Protein AF-A0A6N8ZVR6-F1 (afdb_monomer_lite)

Sequence (90 aa):
MSYILLHPGLGRIYALDMGVEHRNPTGGCIGDVHKHTWTERYRDAMAYVPLDITATWDQPVEVWRQFCAEANIRHDGTLATPHWQEELRL

pLDDT: mean 91.78, std 6.86, range [56.94, 97.38]

Foldseek 3Di:
DKDFDQDPVQGTQKMWAADDWAQAPVGDIEDRTWIFHADPVRGRNDIHHDPQQPDHPQCVQVSVVSVCVVVVHDDPDDDDDDDDDPPPPD

Radius of gyration: 14.08 Å; chains: 1; bounding box: 29×31×37 Å

Structure (mmCIF, N/CA/C/O backbone):
data_AF-A0A6N8ZVR6-F1
#
_entry.id   AF-A0A6N8ZVR6-F1
#
loop_
_atom_site.group_PDB
_atom_site.id
_atom_site.type_symbol
_atom_site.label_atom_id
_atom_site.label_alt_id
_atom_site.label_comp_id
_atom_site.label_asym_id
_atom_site.label_entity_id
_atom_site.label_seq_id
_atom_site.pdbx_PDB_ins_code
_atom_site.Cartn_x
_atom_site.Cartn_y
_atom_site.Cartn_z
_atom_site.occupancy
_atom_site.B_iso_or_equiv
_atom_site.auth_seq_id
_atom_site.auth_comp_id
_atom_site.auth_asym_id
_atom_site.auth_atom_id
_atom_site.pdbx_PDB_model_num
ATOM 1 N N . MET A 1 1 ? 7.165 -6.783 4.487 1.00 89.19 1 MET A N 1
ATOM 2 C CA . MET A 1 1 ? 5.849 -6.374 5.031 1.00 89.19 1 MET A CA 1
ATOM 3 C C . MET A 1 1 ? 5.036 -5.773 3.901 1.00 89.19 1 MET A C 1
ATOM 5 O O . MET A 1 1 ? 5.629 -5.084 3.083 1.00 89.19 1 MET A O 1
ATOM 9 N N . SER A 1 2 ? 3.724 -6.019 3.868 1.00 93.88 2 SER A N 1
ATOM 10 C CA . SER A 1 2 ? 2.869 -5.617 2.746 1.00 93.88 2 SER A CA 1
ATOM 11 C C . SER A 1 2 ? 1.507 -5.111 3.220 1.00 93.88 2 SER A C 1
ATOM 13 O O . SER A 1 2 ? 0.893 -5.737 4.086 1.00 93.88 2 SER A O 1
ATOM 15 N N . TYR A 1 3 ? 1.009 -4.033 2.613 1.00 95.56 3 TYR A N 1
ATOM 16 C CA . TYR A 1 3 ? -0.376 -3.564 2.734 1.00 95.56 3 TYR A CA 1
ATOM 17 C C . TYR A 1 3 ? -1.037 -3.585 1.363 1.00 95.56 3 TYR A C 1
ATOM 19 O O . TYR A 1 3 ? -0.505 -3.017 0.412 1.00 95.56 3 TYR A O 1
ATOM 27 N N . ILE A 1 4 ? -2.186 -4.255 1.249 1.00 95.25 4 ILE A N 1
ATOM 28 C CA . ILE A 1 4 ? -2.811 -4.555 -0.042 1.00 95.25 4 ILE A CA 1
ATOM 29 C C . ILE A 1 4 ? -4.306 -4.246 0.012 1.00 95.25 4 ILE A C 1
ATOM 31 O O . ILE A 1 4 ? -5.004 -4.682 0.927 1.00 95.25 4 ILE A O 1
ATOM 35 N N . LEU A 1 5 ? -4.807 -3.546 -1.007 1.00 93.06 5 LEU A N 1
ATOM 36 C CA . LEU A 1 5 ? -6.237 -3.414 -1.273 1.00 93.06 5 LEU A CA 1
ATOM 37 C C . LEU A 1 5 ? -6.638 -4.404 -2.362 1.00 93.06 5 LEU A C 1
ATOM 39 O O . LEU A 1 5 ? -6.125 -4.371 -3.487 1.00 93.06 5 LEU A O 1
ATOM 43 N N . LEU A 1 6 ? -7.573 -5.281 -2.012 1.00 93.50 6 LEU A N 1
ATOM 44 C CA . LEU A 1 6 ? -8.110 -6.306 -2.893 1.00 93.50 6 LEU A CA 1
ATOM 45 C C . LEU A 1 6 ? -9.563 -5.980 -3.220 1.00 93.50 6 LEU A C 1
ATOM 47 O O . LEU A 1 6 ? -10.402 -5.860 -2.329 1.00 93.50 6 LEU A O 1
ATOM 51 N N . HIS A 1 7 ? -9.867 -5.888 -4.508 1.00 91.25 7 HIS A N 1
ATOM 52 C CA . HIS A 1 7 ? -11.234 -5.869 -4.998 1.00 91.25 7 HIS A CA 1
ATOM 53 C C . HIS A 1 7 ? -11.604 -7.273 -5.509 1.00 91.25 7 HIS A C 1
ATOM 55 O O . HIS A 1 7 ? -10.919 -7.776 -6.402 1.00 91.25 7 HIS A O 1
ATOM 61 N N . PRO A 1 8 ? -12.694 -7.910 -5.039 1.00 92.50 8 PRO A N 1
ATOM 62 C CA . PRO A 1 8 ? -13.001 -9.309 -5.364 1.00 92.50 8 PRO A CA 1
ATOM 63 C C . PRO A 1 8 ? -13.067 -9.636 -6.863 1.00 92.50 8 PRO A C 1
ATOM 65 O O . PRO A 1 8 ? -12.651 -10.711 -7.277 1.00 92.50 8 PRO A O 1
ATOM 68 N N . GLY A 1 9 ? -13.563 -8.708 -7.687 1.00 91.38 9 GLY A N 1
ATOM 69 C CA . GLY A 1 9 ? -13.677 -8.908 -9.137 1.00 91.38 9 GLY A CA 1
ATOM 70 C C . GLY A 1 9 ? -12.469 -8.449 -9.962 1.00 91.38 9 GLY A C 1
ATOM 71 O O . GLY A 1 9 ? -12.404 -8.763 -11.143 1.00 91.38 9 GLY A O 1
ATOM 72 N N . LEU A 1 10 ? -11.542 -7.685 -9.373 1.00 86.12 10 LEU A N 1
ATOM 73 C CA . LEU A 1 10 ? -10.423 -7.060 -10.105 1.00 86.12 10 LEU A CA 1
ATOM 74 C C . LEU A 1 10 ? -9.049 -7.509 -9.589 1.00 86.12 10 LEU A C 1
ATOM 76 O O . LEU A 1 10 ? -8.043 -7.301 -10.259 1.00 86.12 10 LEU A O 1
ATOM 80 N N . GLY A 1 11 ? -9.000 -8.139 -8.416 1.00 88.12 11 GLY A N 1
ATOM 81 C CA . GLY A 1 11 ? -7.763 -8.510 -7.747 1.00 88.12 11 GLY A CA 1
ATOM 82 C C . GLY A 1 11 ? -7.132 -7.336 -7.001 1.00 88.12 11 GLY A C 1
ATOM 83 O O . GLY A 1 11 ? -7.822 -6.517 -6.389 1.00 88.12 11 GLY A O 1
ATOM 84 N N . ARG A 1 12 ? -5.799 -7.290 -7.012 1.00 90.56 12 ARG A N 1
ATOM 85 C CA . ARG A 1 12 ? -4.994 -6.268 -6.339 1.00 90.56 12 ARG A CA 1
ATOM 86 C C . ARG A 1 12 ? -5.097 -4.938 -7.076 1.00 90.56 12 ARG A C 1
ATOM 88 O O . ARG A 1 12 ? -4.604 -4.807 -8.189 1.00 90.56 12 ARG A O 1
ATOM 95 N N . ILE A 1 13 ? -5.727 -3.958 -6.434 1.00 89.00 13 ILE A N 1
ATOM 96 C CA . ILE A 1 13 ? -5.901 -2.605 -6.988 1.00 89.00 13 ILE A CA 1
ATOM 97 C C . ILE A 1 13 ? -4.895 -1.607 -6.413 1.00 89.00 13 ILE A C 1
ATOM 99 O O . ILE A 1 13 ? -4.731 -0.514 -6.946 1.00 89.00 13 ILE A O 1
ATOM 103 N N . TYR A 1 14 ? -4.228 -1.982 -5.320 1.00 91.06 14 TYR A N 1
ATOM 104 C CA . TYR A 1 14 ? -3.254 -1.145 -4.638 1.00 91.06 14 TYR A CA 1
ATOM 105 C C . TYR A 1 14 ? -2.366 -1.988 -3.738 1.00 91.06 14 TYR A C 1
ATOM 107 O O . TYR A 1 14 ? -2.880 -2.863 -3.035 1.00 91.06 14 TYR A O 1
ATOM 115 N N . ALA A 1 15 ? -1.063 -1.721 -3.722 1.00 95.50 15 ALA A N 1
ATOM 116 C CA . ALA A 1 15 ? -0.173 -2.365 -2.769 1.00 95.50 15 ALA A CA 1
ATOM 117 C C . ALA A 1 15 ? 1.070 -1.547 -2.460 1.00 95.50 15 ALA A C 1
ATOM 119 O O . ALA A 1 15 ? 1.678 -0.981 -3.364 1.00 95.50 15 ALA A O 1
ATOM 120 N N . LEU A 1 16 ? 1.437 -1.555 -1.184 1.00 96.69 16 LEU A N 1
ATOM 121 C CA . LEU A 1 16 ? 2.704 -1.088 -0.647 1.00 96.69 16 LEU A CA 1
ATOM 122 C C . LEU A 1 16 ? 3.468 -2.304 -0.134 1.00 96.69 16 LEU A C 1
ATOM 124 O O . LEU A 1 16 ? 2.938 -3.055 0.687 1.00 96.69 16 LEU A O 1
ATOM 128 N N . ASP A 1 17 ? 4.701 -2.457 -0.589 1.00 96.25 17 ASP A N 1
ATOM 129 C CA . ASP A 1 17 ? 5.597 -3.543 -0.229 1.00 96.25 17 ASP A CA 1
ATOM 130 C C . ASP A 1 17 ? 6.899 -2.965 0.345 1.00 96.25 17 ASP A C 1
ATOM 132 O O . ASP A 1 17 ? 7.420 -1.945 -0.114 1.00 96.25 17 ASP A O 1
ATOM 136 N N . MET A 1 18 ? 7.380 -3.588 1.423 1.00 95.62 18 MET A N 1
ATOM 137 C CA . MET A 1 18 ? 8.537 -3.140 2.198 1.00 95.62 18 MET A CA 1
ATOM 138 C C . MET A 1 18 ? 9.469 -4.303 2.552 1.00 95.62 18 MET A C 1
ATOM 140 O O . MET A 1 18 ? 9.013 -5.336 3.059 1.00 95.62 18 MET A O 1
ATOM 144 N N . GLY A 1 19 ? 10.774 -4.095 2.389 1.00 90.25 19 GLY A N 1
ATOM 145 C CA . GLY A 1 19 ? 11.850 -4.976 2.856 1.00 90.25 19 GLY A CA 1
ATOM 146 C C . GLY A 1 19 ? 12.525 -5.823 1.775 1.00 90.25 19 GLY A C 1
ATOM 147 O O . GLY A 1 19 ? 13.489 -6.520 2.078 1.00 90.25 19 GLY A O 1
ATOM 148 N N . VAL A 1 20 ? 12.053 -5.772 0.528 1.00 91.44 20 VAL A N 1
ATOM 149 C CA . VAL A 1 20 ? 12.700 -6.422 -0.623 1.00 91.44 20 VAL A CA 1
ATOM 150 C C . VAL A 1 20 ? 12.627 -5.468 -1.806 1.00 91.44 20 VAL A C 1
ATOM 152 O O . VAL A 1 20 ? 11.589 -4.860 -2.034 1.00 91.44 20 VAL A O 1
ATOM 155 N N . GLU A 1 21 ? 13.718 -5.317 -2.553 1.00 94.81 21 GLU A N 1
ATOM 156 C CA . GLU A 1 21 ? 13.709 -4.514 -3.778 1.00 94.81 21 GLU A CA 1
ATOM 157 C C . GLU A 1 21 ? 12.792 -5.126 -4.845 1.00 94.81 21 GLU A C 1
ATOM 159 O O . GLU A 1 21 ? 12.701 -6.348 -4.993 1.00 94.81 21 GLU A O 1
ATOM 164 N N . HIS A 1 22 ? 12.168 -4.273 -5.655 1.00 96.19 22 HIS A N 1
ATOM 165 C CA . HIS A 1 22 ? 11.310 -4.704 -6.756 1.00 96.19 22 HIS A CA 1
ATOM 166 C C . HIS A 1 22 ? 11.933 -4.392 -8.106 1.00 96.19 22 HIS A C 1
ATOM 168 O O . HIS A 1 22 ? 12.319 -3.261 -8.385 1.00 96.19 22 HIS A O 1
ATOM 174 N N . ARG A 1 23 ? 11.968 -5.375 -9.006 1.00 97.38 23 ARG A N 1
ATOM 175 C CA . ARG A 1 23 ? 12.389 -5.144 -10.389 1.00 97.38 23 ARG A CA 1
ATOM 176 C C . ARG A 1 23 ? 11.173 -4.889 -11.264 1.00 97.38 23 ARG A C 1
ATOM 178 O O . ARG A 1 23 ? 10.397 -5.801 -11.542 1.00 97.38 23 ARG A O 1
ATOM 185 N N . ASN A 1 24 ? 11.063 -3.668 -11.777 1.00 97.00 24 ASN A N 1
ATOM 186 C CA . ASN A 1 24 ? 10.049 -3.346 -12.769 1.00 97.00 24 ASN A CA 1
ATOM 187 C C . ASN A 1 24 ? 10.248 -4.188 -14.042 1.00 97.00 24 ASN A C 1
ATOM 189 O O . ASN A 1 24 ? 11.389 -4.436 -14.441 1.00 97.00 24 ASN A O 1
ATOM 193 N N . PRO A 1 25 ? 9.164 -4.545 -14.756 1.00 96.75 25 PRO A N 1
ATOM 194 C CA . PRO A 1 25 ? 9.230 -5.205 -16.063 1.00 96.75 25 PRO A CA 1
ATOM 195 C C . PRO A 1 25 ? 10.069 -4.459 -17.110 1.00 96.75 25 PRO A C 1
ATOM 197 O O . PRO A 1 25 ? 10.501 -5.045 -18.098 1.00 96.75 25 PRO A O 1
ATOM 200 N N . THR A 1 26 ? 10.304 -3.161 -16.905 1.00 95.62 26 THR A N 1
ATOM 201 C CA . THR A 1 26 ? 11.181 -2.318 -17.729 1.00 95.62 26 THR A CA 1
ATOM 202 C C . THR A 1 26 ? 12.671 -2.467 -17.395 1.00 95.62 26 THR A C 1
ATOM 204 O O . THR A 1 26 ? 13.508 -1.862 -18.057 1.00 95.62 26 THR A O 1
ATOM 207 N N . GLY A 1 27 ? 13.016 -3.265 -16.382 1.00 95.56 27 GLY A N 1
ATOM 208 C CA . GLY A 1 27 ? 14.381 -3.590 -15.967 1.00 95.56 27 GLY A CA 1
ATOM 209 C C . GLY A 1 27 ? 14.902 -2.790 -14.769 1.00 95.56 27 GLY A C 1
ATOM 210 O O . GLY A 1 27 ? 15.864 -3.234 -14.140 1.00 95.56 27 GLY A O 1
ATOM 211 N N . GLY A 1 28 ? 14.275 -1.659 -14.425 1.00 95.00 28 GLY A N 1
ATOM 212 C CA . GLY A 1 28 ? 14.695 -0.805 -13.307 1.00 95.00 28 GLY A CA 1
ATOM 213 C C . GLY A 1 28 ? 14.429 -1.435 -11.937 1.00 95.00 28 GLY A C 1
ATOM 214 O O . GLY A 1 28 ? 13.363 -2.012 -11.730 1.00 95.00 28 GLY A O 1
ATOM 215 N N . CYS A 1 29 ? 15.387 -1.314 -11.013 1.00 96.00 29 CYS A N 1
ATOM 216 C CA . CYS A 1 29 ? 15.192 -1.696 -9.614 1.00 96.00 29 CYS A CA 1
ATOM 217 C C . CYS A 1 29 ? 14.566 -0.531 -8.844 1.00 96.00 29 CYS A C 1
ATOM 219 O O . CYS A 1 29 ? 15.026 0.606 -8.952 1.00 96.00 29 CYS A O 1
ATOM 221 N N . ILE A 1 30 ? 13.519 -0.827 -8.092 1.00 95.75 30 ILE A N 1
ATOM 222 C CA . ILE A 1 30 ? 12.845 0.066 -7.162 1.00 95.75 30 ILE A CA 1
ATOM 223 C C . ILE A 1 30 ? 13.266 -0.378 -5.766 1.00 95.75 30 ILE A C 1
ATOM 225 O O . ILE A 1 30 ? 13.380 -1.579 -5.518 1.00 95.75 30 ILE A O 1
ATOM 229 N N . GLY A 1 31 ? 13.540 0.596 -4.897 1.00 93.19 31 GLY A N 1
ATOM 230 C CA . GLY A 1 31 ? 14.044 0.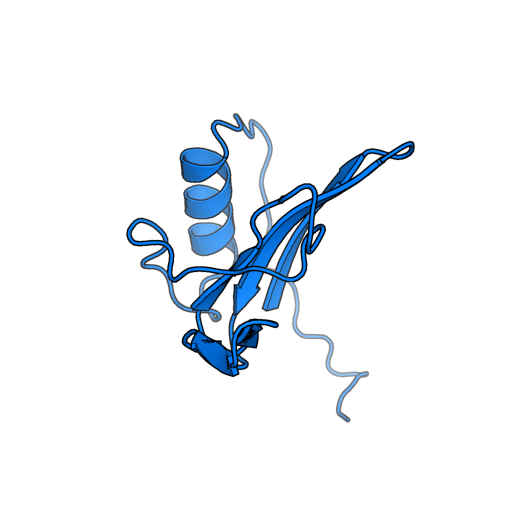355 -3.550 1.00 93.19 31 GLY A CA 1
ATOM 231 C C . GLY A 1 31 ? 13.180 -0.597 -2.719 1.00 93.19 31 GLY A C 1
ATOM 232 O O . GLY A 1 31 ? 12.094 -1.032 -3.109 1.00 93.19 31 GLY A O 1
ATOM 233 N N . ASP A 1 32 ? 13.684 -0.910 -1.536 1.00 93.06 32 ASP A N 1
ATOM 234 C CA . ASP A 1 32 ? 13.054 -1.828 -0.593 1.00 93.06 32 ASP A CA 1
ATOM 235 C C . ASP A 1 32 ? 11.682 -1.362 -0.095 1.00 93.06 32 ASP A C 1
ATOM 237 O O . ASP A 1 32 ? 10.902 -2.205 0.329 1.00 93.06 32 ASP A O 1
ATOM 241 N N . VAL A 1 33 ? 11.368 -0.066 -0.180 1.00 96.25 33 VAL A N 1
ATOM 242 C CA . VAL A 1 33 ? 10.023 0.500 -0.013 1.00 96.25 33 VAL A CA 1
ATOM 243 C C . VAL A 1 33 ? 9.481 0.919 -1.373 1.00 96.25 33 VAL A C 1
ATOM 245 O O . VAL A 1 33 ? 9.990 1.848 -2.009 1.00 96.25 33 VAL A O 1
ATOM 248 N N . HIS A 1 34 ? 8.424 0.255 -1.825 1.00 96.88 34 HIS A N 1
ATOM 249 C CA . HIS A 1 34 ? 7.841 0.528 -3.130 1.00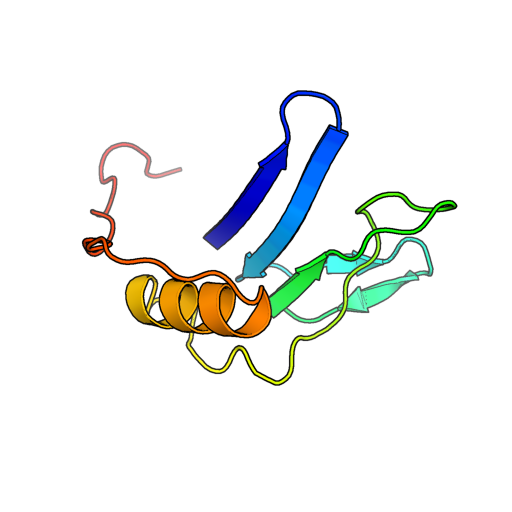 96.88 34 HIS A CA 1
ATOM 250 C C . HIS A 1 34 ? 6.339 0.295 -3.155 1.00 96.88 34 HIS A C 1
ATOM 252 O O . HIS A 1 34 ? 5.781 -0.521 -2.423 1.00 96.88 34 HIS A O 1
ATOM 258 N N . LYS A 1 35 ? 5.675 1.022 -4.047 1.00 96.06 35 LYS A N 1
ATOM 259 C CA . LYS A 1 35 ? 4.242 0.921 -4.255 1.00 96.06 35 LYS A CA 1
ATOM 260 C C . LYS A 1 35 ? 3.936 0.481 -5.672 1.00 96.06 35 LYS A C 1
ATOM 262 O O . LYS A 1 35 ? 4.451 1.061 -6.628 1.00 96.06 35 LYS A O 1
ATOM 267 N N . HIS A 1 36 ? 3.068 -0.510 -5.795 1.00 95.00 36 HIS A N 1
ATOM 268 C CA . HIS A 1 36 ? 2.581 -1.001 -7.071 1.00 95.00 36 HIS A CA 1
ATOM 269 C C . HIS A 1 36 ? 1.590 -0.018 -7.702 1.00 95.00 36 HIS A C 1
ATOM 271 O O . HIS A 1 36 ? 0.733 0.557 -7.027 1.00 95.00 36 HIS A O 1
ATOM 277 N N . THR A 1 37 ? 1.694 0.154 -9.017 1.00 90.75 37 THR A N 1
ATOM 278 C CA . THR A 1 37 ? 0.789 0.970 -9.826 1.00 90.75 37 THR A CA 1
ATOM 279 C C . THR A 1 37 ? 0.215 0.148 -10.968 1.00 90.75 37 THR A C 1
ATOM 281 O O . THR A 1 37 ? 0.917 -0.651 -11.594 1.00 90.75 37 THR A O 1
ATOM 284 N N . TRP A 1 38 ? -1.074 0.347 -11.238 1.00 89.50 38 TRP A N 1
ATOM 285 C CA . TRP A 1 38 ? -1.753 -0.341 -12.323 1.00 89.50 38 TRP A CA 1
ATOM 286 C C . TRP A 1 38 ? -1.476 0.334 -13.664 1.00 89.50 38 TRP A C 1
ATOM 288 O O . TRP A 1 38 ? -1.635 1.544 -13.819 1.00 89.50 38 TRP A O 1
ATOM 298 N N . THR A 1 39 ? -1.128 -0.468 -14.665 1.00 89.12 39 THR A N 1
ATOM 299 C CA . THR A 1 39 ? -1.095 -0.042 -16.068 1.00 89.12 39 THR A CA 1
ATOM 300 C C . THR A 1 39 ? -1.739 -1.104 -16.949 1.00 89.12 39 THR A C 1
ATOM 302 O O . THR A 1 39 ? -1.631 -2.294 -16.662 1.00 89.12 39 THR A O 1
ATOM 305 N N . GLU A 1 40 ? -2.327 -0.706 -18.078 1.00 90.44 40 GLU A N 1
ATOM 306 C CA . GLU A 1 40 ? -2.910 -1.661 -19.037 1.00 90.44 40 GLU A CA 1
ATOM 307 C C . GLU A 1 40 ? -1.890 -2.702 -19.528 1.00 90.44 40 GLU A C 1
ATOM 309 O O . GLU A 1 40 ? -2.200 -3.878 -19.701 1.00 90.44 40 GLU A O 1
ATOM 314 N N . ARG A 1 41 ? -0.632 -2.285 -19.723 1.00 94.81 41 ARG A N 1
ATOM 315 C CA . ARG A 1 41 ? 0.420 -3.146 -20.279 1.00 94.81 41 ARG A CA 1
ATOM 316 C C . ARG A 1 41 ? 0.991 -4.138 -19.270 1.00 94.81 41 ARG A C 1
ATOM 318 O O . ARG A 1 41 ? 1.288 -5.273 -19.637 1.00 94.81 41 ARG A O 1
ATOM 325 N N . TYR A 1 42 ? 1.215 -3.696 -18.036 1.00 92.38 42 TYR A N 1
ATOM 326 C CA . TYR A 1 42 ? 1.974 -4.456 -17.038 1.00 92.38 42 TYR A CA 1
ATOM 327 C C . TYR A 1 42 ? 1.154 -4.854 -15.828 1.00 92.38 42 TYR A C 1
ATOM 329 O O . TYR A 1 42 ? 1.699 -5.473 -14.914 1.00 92.38 42 TYR A O 1
ATOM 337 N N . ARG A 1 43 ? -0.142 -4.537 -15.820 1.00 90.12 43 ARG A N 1
ATOM 338 C CA . ARG A 1 43 ? -0.995 -4.792 -14.671 1.00 90.12 43 ARG A CA 1
ATOM 339 C C . ARG A 1 43 ? -0.387 -4.120 -13.439 1.00 90.12 43 ARG A C 1
ATOM 341 O O . ARG A 1 43 ? 0.010 -2.961 -13.534 1.00 90.12 43 ARG A O 1
ATOM 348 N N . ASP A 1 44 ? -0.287 -4.827 -12.323 1.00 90.19 44 ASP A N 1
ATOM 349 C CA . ASP A 1 44 ? 0.266 -4.326 -11.066 1.00 90.19 44 ASP A CA 1
ATOM 350 C C . ASP A 1 44 ? 1.790 -4.502 -10.960 1.00 90.19 44 ASP A C 1
ATOM 352 O O . ASP A 1 44 ? 2.374 -4.216 -9.921 1.00 90.19 44 ASP A O 1
ATOM 356 N N . ALA A 1 45 ? 2.463 -4.981 -12.010 1.00 92.88 45 ALA A N 1
ATOM 357 C CA . ALA A 1 45 ? 3.882 -5.316 -11.935 1.00 92.88 45 ALA A CA 1
ATOM 358 C C . ALA A 1 45 ? 4.801 -4.083 -11.950 1.00 92.88 45 ALA A C 1
ATOM 360 O O . ALA A 1 45 ? 6.000 -4.209 -11.712 1.00 92.88 45 ALA A O 1
ATOM 361 N N . MET A 1 46 ? 4.273 -2.895 -12.247 1.00 95.69 46 MET A N 1
ATOM 362 C CA . MET A 1 46 ? 5.029 -1.648 -12.148 1.00 95.69 46 MET A CA 1
ATOM 363 C C . MET A 1 46 ? 4.986 -1.123 -10.718 1.00 95.69 46 MET A C 1
ATOM 365 O O . MET A 1 46 ? 3.931 -1.140 -10.092 1.00 95.69 46 MET A O 1
ATOM 369 N N . ALA A 1 47 ? 6.105 -0.597 -10.235 1.00 96.38 47 ALA A N 1
ATOM 370 C CA . ALA A 1 47 ? 6.203 0.052 -8.942 1.00 96.38 47 ALA A CA 1
ATOM 371 C C . ALA A 1 47 ? 7.048 1.332 -8.991 1.00 96.38 47 ALA A C 1
ATOM 373 O O . ALA A 1 47 ? 7.812 1.570 -9.935 1.00 96.38 47 ALA A O 1
ATOM 374 N N . TYR A 1 48 ? 6.898 2.151 -7.956 1.00 95.25 48 TYR A N 1
ATOM 375 C CA . TYR A 1 48 ? 7.654 3.379 -7.728 1.00 95.25 48 TYR A CA 1
ATOM 376 C C . TYR A 1 48 ? 7.971 3.542 -6.238 1.00 95.25 48 TYR A C 1
ATOM 378 O O . TYR A 1 48 ? 7.329 2.911 -5.401 1.00 95.25 48 TYR A O 1
ATOM 386 N N . VAL A 1 49 ? 8.952 4.386 -5.907 1.00 95.69 49 VAL A N 1
ATOM 387 C CA . VAL A 1 49 ? 9.245 4.749 -4.512 1.00 95.69 49 VAL A CA 1
ATOM 388 C C . VAL A 1 49 ? 8.235 5.814 -4.071 1.00 95.69 49 VAL A C 1
ATOM 390 O O . VAL A 1 49 ? 8.247 6.909 -4.643 1.00 95.69 49 VAL A O 1
ATOM 393 N N . PRO A 1 50 ? 7.342 5.526 -3.110 1.00 94.31 50 PRO A N 1
ATOM 394 C CA . PRO A 1 50 ? 6.427 6.533 -2.589 1.00 94.31 50 PRO A CA 1
ATOM 395 C C . PRO A 1 50 ? 7.192 7.542 -1.720 1.00 94.31 50 PRO A C 1
ATOM 397 O O . PRO A 1 50 ? 8.012 7.157 -0.893 1.00 94.31 50 PRO A O 1
ATOM 400 N N . LEU A 1 51 ? 6.946 8.840 -1.916 1.00 91.31 51 LEU A N 1
ATOM 401 C CA . LEU A 1 51 ? 7.656 9.908 -1.188 1.00 91.31 51 LEU A CA 1
ATOM 402 C C . LEU A 1 51 ? 7.048 10.215 0.186 1.00 91.31 51 LEU A C 1
ATOM 404 O O . LEU A 1 51 ? 7.675 10.865 1.018 1.00 91.31 51 LEU A O 1
ATOM 408 N N . ASP A 1 52 ? 5.814 9.791 0.402 1.00 92.62 52 ASP A N 1
ATOM 409 C CA . ASP A 1 52 ? 4.996 10.074 1.575 1.00 92.62 52 ASP A CA 1
ATOM 410 C C . ASP A 1 52 ? 4.924 8.907 2.566 1.00 92.62 52 ASP A C 1
ATOM 412 O O . ASP A 1 52 ? 4.509 9.096 3.712 1.00 92.62 52 ASP A O 1
ATOM 416 N N . ILE A 1 53 ? 5.418 7.730 2.170 1.00 95.81 53 ILE A N 1
ATOM 417 C CA . ILE A 1 53 ? 5.725 6.643 3.096 1.00 95.81 53 ILE A CA 1
ATOM 418 C C . ILE A 1 53 ? 7.133 6.870 3.651 1.00 95.81 53 ILE A C 1
ATOM 420 O O . ILE A 1 53 ? 8.137 6.616 2.992 1.00 95.81 53 ILE A O 1
ATOM 424 N N . THR A 1 54 ? 7.198 7.375 4.877 1.00 96.00 54 THR A N 1
ATOM 425 C CA . THR A 1 54 ? 8.442 7.702 5.591 1.00 96.00 54 THR A CA 1
ATOM 426 C C . THR A 1 54 ? 8.714 6.773 6.770 1.00 96.00 54 THR A C 1
ATOM 428 O O . THR A 1 54 ? 9.841 6.713 7.259 1.00 96.00 54 THR A O 1
ATOM 431 N N . ALA A 1 55 ? 7.698 6.048 7.241 1.00 96.06 55 ALA A N 1
ATOM 432 C CA . ALA A 1 55 ? 7.856 5.083 8.317 1.00 96.06 55 ALA A CA 1
ATOM 433 C C . ALA A 1 55 ? 8.581 3.820 7.848 1.00 96.06 55 ALA A C 1
ATOM 435 O O . ALA A 1 55 ? 8.434 3.377 6.710 1.00 96.06 55 ALA A O 1
ATOM 436 N N . THR A 1 56 ? 9.366 3.238 8.749 1.00 92.88 56 THR A N 1
ATOM 437 C CA . THR A 1 56 ? 10.122 2.008 8.514 1.00 92.88 56 THR A CA 1
ATOM 438 C C . THR A 1 56 ? 9.249 0.770 8.719 1.00 92.88 56 THR A C 1
ATOM 440 O O . THR A 1 56 ? 8.178 0.825 9.324 1.00 92.88 56 THR A O 1
ATOM 443 N N . TRP A 1 57 ? 9.693 -0.377 8.195 1.00 91.44 57 TRP A N 1
ATOM 444 C CA . TRP A 1 57 ? 8.902 -1.613 8.196 1.00 91.44 57 TRP A CA 1
ATOM 445 C C . TRP A 1 57 ? 8.567 -2.141 9.604 1.00 91.44 57 TRP A C 1
ATOM 447 O O . TRP A 1 57 ? 7.597 -2.876 9.770 1.00 91.44 57 TRP A O 1
ATOM 457 N N . ASP A 1 58 ? 9.350 -1.761 10.613 1.00 90.25 58 ASP A N 1
ATOM 458 C CA . ASP A 1 58 ? 9.169 -2.087 12.032 1.00 90.25 58 ASP A CA 1
ATOM 459 C C . ASP A 1 58 ? 8.159 -1.166 12.745 1.00 90.25 58 ASP A C 1
ATOM 461 O O . ASP A 1 58 ? 7.863 -1.364 13.924 1.00 90.25 58 ASP A O 1
ATOM 465 N N . GLN A 1 59 ? 7.566 -0.205 12.027 1.00 93.69 59 GLN A N 1
ATOM 466 C CA . GLN A 1 59 ? 6.501 0.683 12.503 1.00 93.69 59 GLN A CA 1
ATOM 467 C C . GLN A 1 59 ? 5.169 0.402 11.779 1.00 93.69 59 GLN A C 1
ATOM 469 O O . GLN A 1 59 ? 4.602 1.298 11.148 1.00 93.69 59 GLN A O 1
ATOM 474 N N . PRO A 1 60 ? 4.617 -0.824 11.853 1.00 93.94 60 PRO A N 1
ATOM 475 C CA . PRO A 1 60 ? 3.491 -1.250 11.019 1.00 93.94 60 PRO A CA 1
ATOM 476 C C . PRO A 1 60 ? 2.269 -0.334 11.144 1.00 93.94 60 PRO A C 1
ATOM 478 O O . PRO A 1 60 ? 1.654 -0.006 10.133 1.00 93.94 60 PRO A O 1
ATOM 481 N N . VAL A 1 61 ? 1.939 0.127 12.353 1.00 95.44 61 VAL A N 1
ATOM 482 C CA . VAL A 1 61 ? 0.778 1.003 12.590 1.00 95.44 61 VAL A CA 1
ATOM 483 C C . VAL A 1 61 ? 0.950 2.368 11.916 1.00 95.44 61 VAL A C 1
ATOM 485 O O . VAL A 1 61 ? 0.003 2.889 11.328 1.00 95.44 61 VAL A O 1
ATOM 488 N N 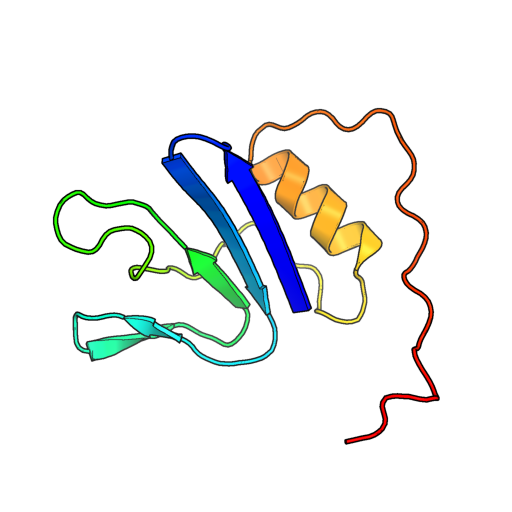. GLU A 1 62 ? 2.155 2.934 11.953 1.00 96.69 62 GLU A N 1
ATOM 489 C CA . GLU A 1 62 ? 2.438 4.209 11.293 1.00 96.69 62 GLU A CA 1
ATOM 490 C C . GLU A 1 62 ? 2.482 4.045 9.768 1.00 96.69 62 GLU A C 1
ATOM 492 O O . GLU A 1 62 ? 1.895 4.857 9.053 1.00 96.69 62 GLU A O 1
ATOM 497 N N . VAL A 1 63 ? 3.074 2.957 9.258 1.00 96.25 63 VAL A N 1
ATOM 498 C CA . VAL A 1 63 ? 3.032 2.636 7.822 1.00 96.25 63 VAL A CA 1
ATOM 499 C C . VAL A 1 63 ? 1.584 2.497 7.342 1.00 96.25 63 VAL A C 1
ATOM 501 O O . VAL A 1 63 ? 1.236 3.042 6.299 1.00 96.25 63 VAL A O 1
ATOM 504 N N . TRP A 1 64 ? 0.709 1.837 8.109 1.00 95.88 64 TRP A N 1
ATOM 505 C CA . TRP A 1 64 ? -0.718 1.738 7.786 1.00 95.88 64 TRP A CA 1
ATOM 506 C C . TRP A 1 64 ? -1.399 3.107 7.719 1.00 95.88 64 TRP A C 1
ATOM 508 O O . TRP A 1 64 ? -2.173 3.372 6.797 1.00 95.88 64 TRP A O 1
ATOM 518 N N . ARG A 1 65 ? -1.102 3.998 8.672 1.00 96.25 65 ARG A N 1
ATOM 519 C CA . ARG A 1 65 ? -1.638 5.365 8.687 1.00 96.25 65 ARG A CA 1
ATOM 520 C C . ARG A 1 65 ? -1.221 6.139 7.436 1.00 96.25 65 ARG A C 1
ATOM 522 O O . ARG A 1 65 ? -2.062 6.798 6.825 1.00 96.25 65 ARG A O 1
ATOM 529 N N . GLN A 1 66 ? 0.051 6.046 7.055 1.00 96.69 66 GLN A N 1
ATOM 530 C CA . GLN A 1 66 ? 0.592 6.706 5.864 1.00 96.69 66 GLN A CA 1
ATOM 531 C C . GLN A 1 66 ? 0.012 6.105 4.579 1.00 96.69 66 GLN A C 1
ATOM 533 O O . GLN A 1 66 ? -0.445 6.847 3.717 1.00 96.69 66 GLN A O 1
ATOM 538 N N . PHE A 1 67 ? -0.088 4.777 4.503 1.00 95.44 67 PHE A N 1
ATOM 539 C CA . PHE A 1 67 ? -0.751 4.069 3.409 1.00 95.44 67 PHE A CA 1
ATOM 540 C C . PHE A 1 67 ? -2.206 4.514 3.234 1.00 95.44 67 PHE A C 1
ATOM 542 O O . PHE A 1 67 ? -2.639 4.771 2.115 1.00 95.44 67 PHE A O 1
ATOM 549 N N . CYS A 1 68 ? -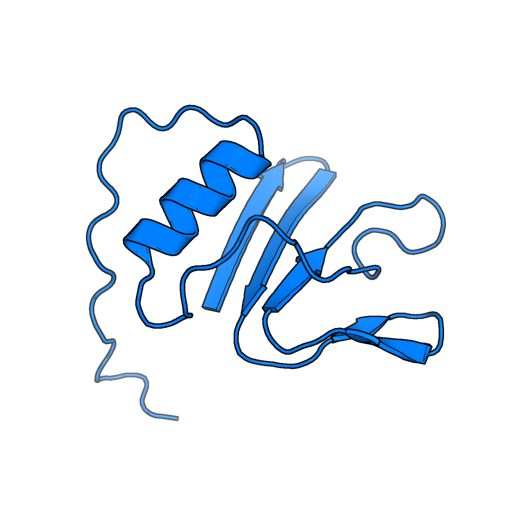2.961 4.650 4.328 1.00 95.62 68 CYS A N 1
ATOM 550 C CA . CYS A 1 68 ? -4.336 5.142 4.265 1.00 95.62 68 CYS A CA 1
ATOM 551 C C . CYS A 1 68 ? -4.401 6.588 3.767 1.00 95.62 68 CYS A C 1
ATOM 553 O O . CYS A 1 68 ? -5.233 6.892 2.918 1.00 95.62 68 CYS A O 1
ATOM 555 N N . ALA A 1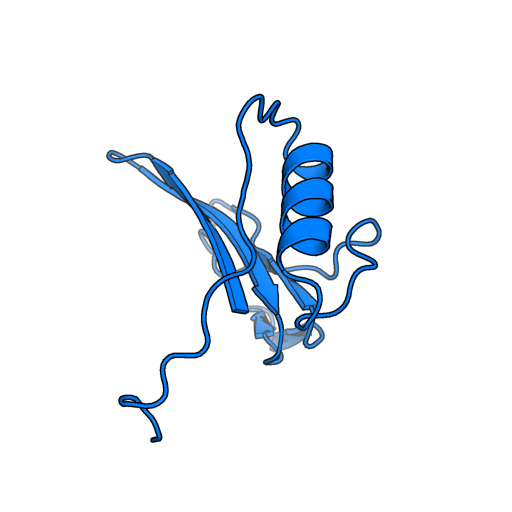 69 ? -3.531 7.472 4.266 1.00 95.06 69 ALA A N 1
ATOM 556 C CA . ALA A 1 69 ? -3.491 8.863 3.822 1.00 95.06 69 ALA A CA 1
ATOM 557 C C . ALA A 1 69 ? -3.180 8.969 2.320 1.00 95.06 69 ALA A C 1
ATOM 559 O O . ALA A 1 69 ? -3.891 9.665 1.598 1.00 95.06 69 ALA A O 1
ATOM 560 N N . GLU A 1 70 ? -2.179 8.225 1.849 1.00 92.69 70 GLU A N 1
ATOM 561 C CA . GLU A 1 70 ? -1.770 8.181 0.443 1.00 92.69 70 GLU A CA 1
ATOM 562 C C . GLU A 1 70 ? -2.864 7.592 -0.458 1.00 92.69 70 GLU A C 1
ATOM 564 O O . GLU A 1 70 ? -3.158 8.129 -1.524 1.00 92.69 70 GLU A O 1
ATOM 569 N N . ALA A 1 71 ? -3.540 6.535 0.003 1.00 91.56 71 ALA A N 1
ATOM 570 C CA . ALA A 1 71 ? -4.665 5.909 -0.692 1.00 91.56 71 ALA A CA 1
ATOM 571 C C . ALA A 1 71 ? -5.980 6.703 -0.607 1.00 91.56 71 ALA A C 1
ATOM 573 O O . ALA A 1 71 ? -6.993 6.256 -1.149 1.00 91.56 71 ALA A O 1
ATOM 574 N N . ASN A 1 72 ? -5.994 7.848 0.086 1.00 93.31 72 ASN A N 1
ATOM 575 C CA . ASN A 1 72 ? -7.203 8.607 0.410 1.00 93.31 72 ASN A CA 1
ATOM 576 C C . ASN A 1 72 ? -8.292 7.739 1.081 1.00 93.31 72 ASN A C 1
ATOM 578 O O . ASN A 1 72 ? -9.486 7.830 0.784 1.00 93.31 72 ASN A O 1
ATOM 582 N N . ILE A 1 73 ? -7.863 6.865 1.990 1.00 94.62 73 ILE A N 1
ATOM 583 C CA . ILE A 1 73 ? -8.709 5.990 2.796 1.00 94.62 73 ILE A CA 1
ATOM 584 C C . ILE A 1 73 ? -8.862 6.585 4.188 1.00 94.62 73 ILE A C 1
ATOM 586 O O . ILE A 1 73 ? -7.891 6.890 4.880 1.00 94.62 73 ILE A O 1
ATOM 590 N N . ARG A 1 74 ? -10.113 6.673 4.640 1.00 96.44 74 ARG A N 1
ATOM 591 C CA . ARG A 1 74 ? -10.435 6.930 6.040 1.00 96.44 74 ARG A CA 1
ATOM 592 C C . ARG A 1 74 ? -10.572 5.602 6.780 1.00 96.44 74 ARG A C 1
ATOM 594 O O . ARG A 1 74 ? -11.420 4.785 6.432 1.00 96.44 74 ARG A O 1
ATOM 601 N N . HIS A 1 75 ? -9.762 5.411 7.816 1.00 95.25 75 HIS A N 1
ATOM 602 C CA . HIS A 1 75 ? -9.848 4.268 8.718 1.00 95.25 75 HIS A CA 1
ATOM 603 C C . HIS A 1 75 ? -10.261 4.749 10.114 1.00 95.25 75 HIS A C 1
ATOM 605 O O . HIS A 1 75 ? -9.465 5.367 10.815 1.00 95.25 75 HIS A O 1
ATOM 611 N N . ASP A 1 76 ? -11.506 4.471 10.508 1.00 95.38 76 ASP A N 1
ATOM 612 C CA . ASP A 1 76 ? -12.049 4.844 11.826 1.00 95.38 76 ASP A CA 1
ATOM 613 C C . ASP A 1 76 ? -11.779 3.781 12.916 1.00 95.38 76 ASP A C 1
ATOM 615 O O . ASP A 1 76 ? -12.141 3.967 14.076 1.00 95.38 76 ASP A O 1
ATOM 619 N N . GLY A 1 77 ? -11.163 2.652 12.549 1.00 94.12 77 GLY A N 1
ATOM 620 C CA . GLY A 1 77 ? -10.814 1.567 13.465 1.00 94.12 77 GLY A CA 1
ATOM 621 C C . GLY A 1 77 ? -9.431 1.718 14.102 1.00 94.12 77 GLY A C 1
ATOM 622 O O . GLY A 1 77 ? -8.696 2.679 13.873 1.00 94.12 77 GLY A O 1
ATOM 623 N N . THR A 1 78 ? -9.034 0.707 14.875 1.00 91.94 78 THR A N 1
ATOM 624 C CA . THR A 1 78 ? -7.685 0.603 15.446 1.00 91.94 78 THR A CA 1
ATOM 625 C C . THR A 1 78 ? -6.955 -0.578 14.826 1.00 91.94 78 THR A C 1
ATOM 627 O O . THR A 1 78 ? -7.415 -1.712 14.927 1.00 91.94 78 THR A O 1
ATOM 630 N N . LEU A 1 79 ? -5.800 -0.315 14.211 1.00 92.00 79 LEU A N 1
ATOM 631 C CA . LEU A 1 79 ? -4.858 -1.371 13.865 1.00 92.00 79 LEU A CA 1
ATOM 632 C C . LEU A 1 79 ? -3.952 -1.601 15.076 1.00 92.00 79 LEU A C 1
ATOM 634 O O . LEU A 1 79 ? -3.155 -0.733 15.428 1.00 92.00 79 LEU A O 1
ATOM 638 N N . ALA A 1 80 ? -4.099 -2.752 15.728 1.00 90.06 80 ALA A N 1
ATOM 639 C CA . ALA A 1 80 ? -3.150 -3.173 16.749 1.00 90.06 80 ALA A CA 1
ATOM 640 C C . ALA A 1 80 ? -1.812 -3.536 16.093 1.00 90.06 80 ALA A C 1
ATOM 642 O O . ALA A 1 80 ? -1.782 -4.039 14.968 1.00 90.06 80 ALA A O 1
ATOM 643 N N . THR A 1 81 ? -0.709 -3.311 16.807 1.00 86.88 81 THR A N 1
ATOM 644 C CA . THR A 1 81 ? 0.603 -3.785 16.363 1.00 86.88 81 THR A CA 1
ATOM 645 C C . THR A 1 81 ? 0.537 -5.300 16.136 1.00 86.88 81 THR A C 1
ATOM 647 O O . THR A 1 81 ? 0.140 -6.020 17.057 1.00 86.88 81 THR A O 1
ATOM 650 N N . PRO A 1 82 ? 0.897 -5.800 14.940 1.00 84.31 82 PRO A N 1
ATOM 651 C CA . PRO A 1 82 ? 0.890 -7.226 14.671 1.00 84.31 82 PRO A CA 1
ATOM 652 C C . PRO A 1 82 ? 1.824 -7.952 15.640 1.00 84.31 82 PRO A C 1
ATOM 654 O O . PRO A 1 82 ? 2.942 -7.510 15.908 1.00 84.31 82 PRO A O 1
ATOM 657 N N . HIS A 1 83 ? 1.347 -9.074 16.172 1.00 82.00 83 HIS A N 1
ATOM 658 C CA . HIS A 1 83 ? 2.144 -9.924 17.044 1.00 82.00 83 HIS A CA 1
ATOM 659 C C . HIS A 1 83 ? 3.186 -10.687 16.228 1.00 82.00 83 HIS A C 1
ATOM 661 O O . HIS A 1 83 ? 2.913 -11.152 15.119 1.00 82.00 83 HIS A O 1
ATOM 667 N N . TRP A 1 84 ? 4.377 -10.841 16.802 1.00 79.06 84 TRP A N 1
ATOM 668 C CA . TRP A 1 84 ? 5.407 -11.696 16.234 1.00 79.06 84 TRP A CA 1
ATOM 669 C C . TRP A 1 84 ? 4.942 -13.160 16.245 1.00 79.06 84 TRP A C 1
ATOM 671 O O . TRP A 1 84 ? 4.512 -13.667 17.280 1.00 79.06 84 TRP A O 1
ATOM 681 N N . GLN A 1 85 ? 5.025 -13.842 15.101 1.00 81.88 85 GLN A N 1
ATOM 682 C CA . GLN A 1 85 ? 4.645 -15.251 14.984 1.00 81.88 85 GLN A CA 1
ATOM 683 C C . GLN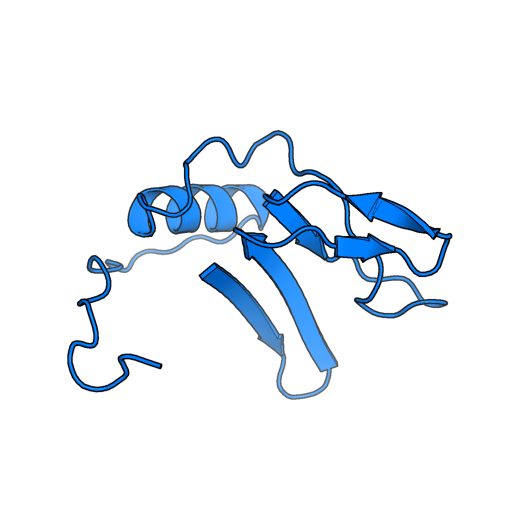 A 1 85 ? 5.864 -16.137 15.270 1.00 81.88 85 GLN A C 1
ATOM 685 O O . GLN A 1 85 ? 6.594 -16.519 14.358 1.00 81.88 85 GLN A O 1
ATOM 690 N N . GLU A 1 86 ? 6.103 -16.445 16.551 1.00 76.75 86 GLU A N 1
ATOM 691 C CA . GLU A 1 86 ? 7.258 -17.251 16.993 1.00 76.75 86 GLU A CA 1
ATOM 692 C C . GLU A 1 86 ? 7.338 -18.632 16.322 1.00 76.75 86 GLU A C 1
ATOM 694 O O . GLU A 1 86 ? 8.435 -19.131 16.079 1.00 76.75 86 GLU A O 1
ATOM 699 N N . GLU A 1 87 ? 6.191 -19.222 15.983 1.00 81.75 87 GLU A N 1
ATOM 700 C CA . GLU A 1 87 ? 6.068 -20.569 15.412 1.00 81.75 87 GLU A CA 1
ATOM 701 C C . GLU A 1 87 ? 6.472 -20.660 13.929 1.00 81.75 87 GLU A C 1
ATOM 703 O O . GLU A 1 87 ? 6.722 -21.755 13.432 1.00 81.75 87 GLU A O 1
ATOM 708 N N . LEU A 1 88 ? 6.568 -19.530 13.217 1.00 72.88 88 LEU A N 1
ATOM 709 C CA . LEU A 1 88 ? 6.890 -19.477 11.783 1.00 72.88 88 LEU A CA 1
ATOM 710 C C . LEU A 1 88 ? 8.349 -19.092 11.500 1.00 72.88 88 LEU A C 1
ATOM 712 O O . LEU A 1 88 ? 8.641 -18.494 10.464 1.00 72.88 88 LEU A O 1
ATOM 716 N N . ARG A 1 89 ? 9.281 -19.415 12.403 1.00 59.06 89 ARG A N 1
ATOM 717 C CA . ARG A 1 89 ? 10.720 -19.253 12.135 1.00 59.06 89 ARG A CA 1
ATOM 718 C C . ARG A 1 89 ? 11.146 -20.186 10.992 1.00 59.06 89 ARG A C 1
ATOM 720 O O . ARG A 1 89 ? 11.446 -21.353 11.231 1.00 59.06 89 ARG A O 1
ATOM 727 N N . LEU A 1 90 ? 11.122 -19.655 9.770 1.00 56.94 90 LEU A N 1
ATOM 728 C CA . LEU A 1 90 ? 11.805 -20.193 8.591 1.00 56.94 90 LEU A CA 1
ATOM 729 C C . LEU A 1 90 ? 13.310 -19.929 8.683 1.00 56.94 90 LEU A C 1
ATOM 731 O O . LEU A 1 90 ? 13.682 -18.827 9.150 1.00 56.94 90 LEU A O 1
#

Secondary structure (DSSP, 8-state):
-EEEEEETTTEEEEEEEESS-EE-TTS-EE-SEEEEEEETTTEEEEEE--SS--S-TT-HHHHHHHHHHHTT----S--PPPPP-GGG--